Protein AF-A0A143BKQ2-F1 (afdb_monomer)

Foldseek 3Di:
DDQADEEEEFDFPDDDPPAWKTKDFADPTAYWYDDVVLQWIWGDDPQKIFIFGLADQQGGAGWDQDPSRQDIFRPPFGFGAGSLQATDDTRGPFGTWTFAWDDDPRMIMTGSVHTDTCVPCVPVSVVRMDGD

Radius of gyration: 13.47 Å; Cα contacts (8 Å, |Δi|>4): 319; chains: 1; bounding box: 31×40×35 Å

Solvent-accessible surface area (backbone atoms only — not comparable to full-atom values): 7213 Å² total; per-residue (Å²): 133,89,72,42,43,72,78,41,80,44,74,57,78,52,87,69,83,75,81,61,67,41,39,32,72,51,75,93,56,41,20,38,32,40,26,77,91,67,40,35,31,42,30,31,53,93,49,34,35,37,39,27,50,32,42,30,82,64,79,59,44,63,51,38,79,37,78,85,52,65,14,35,31,25,81,87,66,54,26,30,22,39,70,88,30,47,60,75,49,60,70,47,92,51,33,52,29,23,17,42,58,49,78,59,94,66,33,29,41,34,22,74,81,43,68,25,39,50,85,83,37,47,67,59,30,71,60,31,53,45,80,104

Organism: NCBI:txid1379270

Mean predicted aligned error: 4.07 Å

Structure (mmCIF, N/CA/C/O backbone):
data_AF-A0A143BKQ2-F1
#
_entry.id   AF-A0A143BKQ2-F1
#
loop_
_atom_site.group_PDB
_atom_site.id
_atom_site.type_symbol
_atom_site.label_atom_id
_atom_site.label_alt_id
_atom_site.label_comp_id
_atom_site.label_asym_id
_atom_site.label_entity_id
_atom_site.label_seq_id
_atom_site.pdbx_PDB_ins_code
_atom_site.Cartn_x
_atom_site.Cartn_y
_atom_site.Cartn_z
_atom_site.occupancy
_atom_site.B_iso_or_equiv
_atom_site.auth_seq_id
_atom_site.auth_comp_id
_atom_site.auth_asym_id
_atom_site.auth_atom_id
_atom_site.pdbx_PDB_model_num
ATOM 1 N N . MET A 1 1 ? -7.860 -22.192 1.690 1.00 40.44 1 MET A N 1
ATOM 2 C CA . MET A 1 1 ? -7.274 -21.235 0.725 1.00 40.44 1 MET A CA 1
ATOM 3 C C . MET A 1 1 ? -8.182 -20.015 0.727 1.00 40.44 1 MET A C 1
ATOM 5 O O . MET A 1 1 ? -9.255 -20.094 0.147 1.00 40.44 1 MET A O 1
ATOM 9 N N . SER A 1 2 ? -7.850 -18.973 1.499 1.00 39.69 2 SER A N 1
ATOM 10 C CA . SER A 1 2 ? -8.711 -17.784 1.610 1.00 39.69 2 SER A CA 1
ATOM 11 C C . SER A 1 2 ? -8.614 -16.997 0.306 1.00 39.69 2 SER A C 1
ATOM 13 O O . SER A 1 2 ? -7.530 -16.561 -0.076 1.00 39.69 2 SER A O 1
ATOM 15 N N . LEU A 1 3 ? -9.725 -16.918 -0.421 1.00 51.50 3 LEU A N 1
ATOM 16 C CA . LEU A 1 3 ? -9.854 -16.088 -1.610 1.00 51.50 3 LEU A CA 1
ATOM 17 C C . LEU A 1 3 ? -10.158 -14.675 -1.122 1.00 51.50 3 LEU A C 1
ATOM 19 O O . LEU A 1 3 ? -11.202 -14.439 -0.519 1.00 51.50 3 LEU A O 1
ATOM 23 N N . LEU A 1 4 ? -9.238 -13.752 -1.365 1.00 53.16 4 LEU A N 1
ATOM 24 C CA . LEU A 1 4 ? -9.479 -12.333 -1.140 1.00 53.16 4 LEU A CA 1
ATOM 25 C C . LEU A 1 4 ? -10.709 -11.874 -1.946 1.00 53.16 4 LEU A C 1
ATOM 27 O O . LEU A 1 4 ? -10.857 -12.249 -3.110 1.00 53.16 4 LEU A O 1
ATOM 31 N N . GLY A 1 5 ? -11.588 -11.085 -1.322 1.00 57.72 5 GLY A N 1
ATOM 32 C CA . GLY A 1 5 ? -12.836 -10.559 -1.886 1.00 57.72 5 GLY A CA 1
ATOM 33 C C . GLY A 1 5 ? -12.641 -9.522 -3.007 1.00 57.72 5 GLY A C 1
ATOM 34 O O . GLY A 1 5 ? -11.516 -9.269 -3.426 1.00 57.72 5 GLY A O 1
ATOM 35 N N . PRO A 1 6 ? -13.717 -8.914 -3.541 1.00 66.19 6 PRO A N 1
ATOM 36 C CA . PRO A 1 6 ? -13.667 -8.086 -4.752 1.00 66.19 6 PRO A CA 1
ATOM 37 C C . PRO A 1 6 ? -12.717 -6.881 -4.642 1.00 66.19 6 PRO A C 1
ATOM 39 O O . PRO A 1 6 ? -12.517 -6.329 -3.563 1.00 66.19 6 PRO A O 1
ATOM 42 N N . VAL A 1 7 ? -12.169 -6.446 -5.784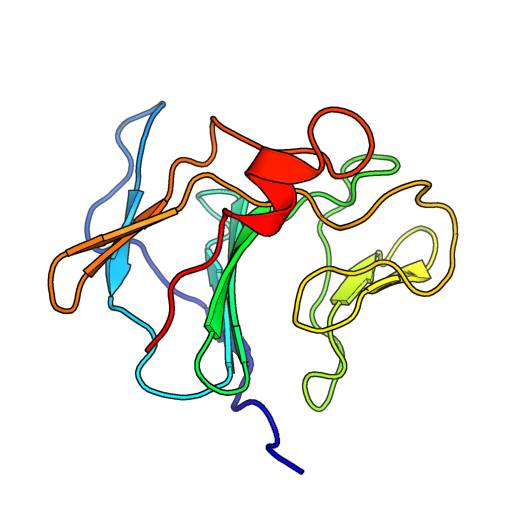 1.00 74.94 7 VAL A N 1
ATOM 43 C CA . VAL A 1 7 ? -11.460 -5.160 -5.887 1.00 74.94 7 VAL A CA 1
ATOM 44 C C . VAL A 1 7 ? -12.486 -4.038 -5.884 1.00 74.94 7 VAL A C 1
ATOM 46 O O . VAL A 1 7 ? -13.421 -4.068 -6.685 1.00 74.94 7 VAL A O 1
ATOM 49 N N . GLN A 1 8 ? -12.314 -3.051 -5.013 1.00 82.62 8 GLN A N 1
ATOM 50 C CA . GLN A 1 8 ? -13.239 -1.926 -4.892 1.00 82.62 8 GLN A CA 1
ATOM 51 C C . GLN A 1 8 ? -12.492 -0.590 -4.913 1.00 82.62 8 GLN A C 1
ATOM 53 O O . GLN A 1 8 ? -11.324 -0.495 -4.542 1.00 82.62 8 GLN A O 1
ATOM 58 N N . SER A 1 9 ? -13.160 0.469 -5.358 1.00 79.06 9 SER A N 1
ATOM 59 C CA . SER A 1 9 ? -12.718 1.825 -5.036 1.00 79.06 9 SER A CA 1
ATOM 60 C C . SER A 1 9 ? -13.032 2.107 -3.570 1.00 79.06 9 SER A C 1
ATOM 62 O O . SER A 1 9 ? -14.124 1.770 -3.111 1.00 79.06 9 SER A O 1
ATOM 64 N N . VAL A 1 10 ? -12.122 2.759 -2.853 1.00 86.38 10 VAL A N 1
ATOM 65 C CA . VAL A 1 10 ? -12.400 3.298 -1.516 1.00 86.38 10 VAL A CA 1
ATOM 66 C C . VAL A 1 10 ? -12.134 4.792 -1.516 1.00 86.38 10 VAL A C 1
ATOM 68 O O . VAL A 1 10 ? -11.210 5.263 -2.174 1.00 86.38 10 VAL A O 1
ATOM 71 N N . ALA A 1 11 ? -12.967 5.522 -0.786 1.00 80.75 11 ALA A N 1
ATOM 72 C CA . ALA A 1 11 ? -12.726 6.917 -0.473 1.00 80.75 11 ALA A CA 1
ATOM 73 C C . ALA A 1 11 ? -12.248 7.025 0.975 1.00 80.75 11 ALA A C 1
ATOM 75 O O . ALA A 1 11 ? -12.718 6.294 1.854 1.00 80.75 11 ALA A O 1
ATOM 76 N N . ALA A 1 12 ? -11.333 7.957 1.216 1.00 81.94 12 ALA A N 1
ATOM 77 C CA . ALA A 1 12 ? -11.016 8.411 2.558 1.00 81.94 12 ALA A CA 1
ATOM 78 C C . ALA A 1 12 ? -12.288 8.823 3.321 1.00 81.94 12 ALA A C 1
ATOM 80 O O . ALA A 1 12 ? -13.231 9.362 2.738 1.00 81.94 12 ALA A O 1
ATOM 81 N N . LEU A 1 13 ? -12.291 8.610 4.639 1.00 86.44 13 LEU A N 1
ATOM 82 C CA . LEU A 1 13 ? -13.384 9.050 5.514 1.00 86.44 13 LEU A CA 1
ATOM 83 C C . LEU A 1 13 ? -13.536 10.578 5.509 1.00 86.44 13 LEU A C 1
ATOM 85 O O . LEU A 1 13 ? -14.628 11.090 5.732 1.00 86.44 13 LEU A O 1
ATOM 89 N N . GLU A 1 14 ? -12.446 11.295 5.232 1.00 83.50 14 GLU A N 1
ATOM 90 C CA . GLU A 1 14 ? -12.408 12.748 5.095 1.00 83.50 14 GLU A CA 1
ATOM 91 C C . GLU A 1 14 ? -11.461 13.136 3.945 1.00 83.50 14 GLU A C 1
ATOM 93 O O . GLU A 1 14 ? -10.451 12.455 3.735 1.00 83.50 14 GLU A O 1
ATOM 98 N N . PRO A 1 15 ? -11.725 14.231 3.204 1.00 81.38 15 PRO A N 1
ATOM 99 C CA . PRO A 1 15 ? -10.811 14.705 2.170 1.00 81.38 15 PRO A CA 1
ATOM 100 C C . PRO A 1 15 ? -9.427 15.036 2.740 1.00 81.38 15 PRO A C 1
ATOM 102 O O . PRO A 1 15 ? -9.307 15.800 3.702 1.00 81.38 15 PRO A O 1
ATOM 105 N N . ARG A 1 16 ? -8.369 14.523 2.104 1.00 85.38 16 ARG A N 1
ATOM 106 C CA . ARG A 1 16 ? -6.987 14.853 2.465 1.00 85.38 16 ARG A CA 1
ATOM 107 C C . ARG A 1 16 ? -6.697 16.315 2.116 1.00 85.38 16 ARG A C 1
ATOM 109 O O . ARG A 1 16 ? -6.723 16.706 0.950 1.00 85.38 16 ARG A O 1
ATOM 116 N N . LYS A 1 17 ? -6.404 17.141 3.121 1.00 77.31 17 LYS A N 1
ATOM 117 C CA . LYS A 1 17 ? -6.035 18.554 2.931 1.00 77.31 17 LYS A CA 1
ATOM 118 C C . LYS A 1 17 ? -4.519 18.688 2.756 1.00 77.31 17 LYS A C 1
ATOM 120 O O . LYS A 1 17 ? -3.823 19.134 3.661 1.00 77.31 17 LYS A O 1
ATOM 125 N N . GLY A 1 18 ? -4.014 18.298 1.586 1.00 82.19 18 GLY A N 1
ATOM 126 C CA . GLY A 1 18 ? -2.591 18.395 1.244 1.00 82.19 18 GLY A CA 1
ATOM 127 C C . GLY A 1 18 ? -1.776 17.180 1.694 1.00 82.19 18 GLY A C 1
ATOM 128 O O . GLY A 1 18 ? -2.139 16.051 1.384 1.00 82.19 18 GLY A O 1
ATOM 129 N N . ARG A 1 19 ? -0.654 17.420 2.379 1.00 87.25 19 ARG A N 1
ATOM 130 C CA . ARG A 1 19 ? 0.252 16.377 2.890 1.00 87.25 19 ARG A CA 1
ATOM 131 C C . ARG A 1 19 ? -0.219 15.782 4.220 1.00 87.25 19 ARG A C 1
ATOM 133 O O . ARG A 1 19 ? -0.989 16.408 4.945 1.00 87.25 19 ARG A O 1
ATOM 140 N N . GLY A 1 20 ? 0.308 14.608 4.551 1.00 90.81 20 GLY A N 1
ATOM 141 C CA . GLY A 1 20 ? 0.081 13.888 5.802 1.00 90.81 20 GLY A CA 1
ATOM 142 C C . GLY A 1 20 ? -0.989 12.806 5.715 1.00 90.81 20 GLY A C 1
ATOM 143 O O . GLY A 1 20 ? -1.433 12.421 4.632 1.00 90.81 20 GLY A O 1
ATOM 144 N N . ALA A 1 21 ? -1.399 12.310 6.877 1.00 95.81 21 ALA A N 1
ATOM 145 C CA . ALA A 1 21 ? -2.189 11.097 6.975 1.00 95.81 21 ALA A CA 1
ATOM 146 C C . ALA A 1 21 ? -3.650 11.212 6.499 1.00 95.81 21 ALA A C 1
ATOM 148 O O . ALA A 1 21 ? -4.290 12.262 6.563 1.00 95.81 21 ALA A O 1
ATOM 149 N N . VAL A 1 22 ? -4.187 10.073 6.068 1.00 97.12 22 VAL A N 1
ATOM 150 C CA . VAL A 1 22 ? -5.544 9.855 5.566 1.00 97.12 22 VAL A CA 1
ATOM 151 C C . VAL A 1 22 ? -6.195 8.737 6.370 1.00 97.12 22 VAL A C 1
ATOM 153 O O . VAL A 1 22 ? -5.547 7.743 6.703 1.00 97.12 22 VAL A O 1
ATOM 156 N N . LYS A 1 23 ? -7.483 8.882 6.680 1.00 97.31 23 LYS A N 1
ATOM 157 C CA . LYS A 1 23 ? -8.241 7.887 7.443 1.00 97.31 23 LYS A CA 1
ATOM 158 C C . LYS A 1 23 ? -9.146 7.067 6.536 1.00 97.31 23 LYS A C 1
ATOM 160 O O . LYS A 1 23 ? -9.846 7.621 5.692 1.00 97.31 23 LYS A O 1
ATOM 165 N N . TYR A 1 24 ? -9.192 5.764 6.780 1.00 97.12 24 TYR A N 1
ATOM 166 C CA . TYR A 1 24 ? -10.083 4.821 6.109 1.00 97.12 24 TYR A CA 1
ATOM 167 C C . TYR A 1 24 ? -10.797 3.951 7.140 1.00 97.12 24 TYR A C 1
ATOM 169 O O . TYR A 1 24 ? -10.279 3.714 8.234 1.00 97.12 24 TYR A O 1
ATOM 177 N N . ALA A 1 25 ? -11.966 3.425 6.782 1.00 96.75 25 ALA A N 1
ATOM 178 C CA . ALA A 1 25 ? -12.554 2.330 7.540 1.00 96.75 25 ALA A CA 1
ATOM 179 C C . ALA A 1 25 ? -11.646 1.093 7.451 1.00 96.75 25 ALA A C 1
ATOM 181 O O . ALA A 1 25 ? -11.093 0.789 6.390 1.00 96.75 25 ALA A O 1
ATOM 182 N N . LEU A 1 26 ? -11.508 0.362 8.556 1.00 96.06 26 LEU A N 1
ATOM 183 C CA . LEU A 1 26 ? -10.835 -0.929 8.562 1.00 96.06 26 LEU A CA 1
ATOM 184 C C . LEU A 1 26 ? -11.581 -1.885 7.612 1.00 96.06 26 LEU A C 1
ATOM 186 O O . LEU A 1 26 ? -12.779 -2.103 7.815 1.00 96.06 26 LEU A O 1
ATOM 190 N N . PRO A 1 27 ? -10.918 -2.486 6.605 1.00 93.56 27 PRO A N 1
ATOM 191 C CA . PRO A 1 27 ? -11.590 -3.409 5.697 1.00 93.56 27 PRO A CA 1
ATOM 192 C C . PRO A 1 27 ? -12.200 -4.574 6.477 1.00 93.56 27 PRO A C 1
ATOM 194 O O . PRO A 1 27 ? -11.483 -5.247 7.213 1.00 93.56 27 PRO A O 1
ATOM 197 N N . ALA A 1 28 ? -13.506 -4.819 6.340 1.00 91.75 28 ALA A N 1
ATOM 198 C CA . ALA A 1 28 ? -14.216 -5.844 7.116 1.00 91.75 28 ALA A CA 1
ATOM 199 C C . ALA A 1 28 ? -13.910 -7.278 6.649 1.00 91.75 28 ALA A C 1
ATOM 201 O O . ALA A 1 28 ? -13.931 -8.212 7.449 1.00 91.75 28 ALA A O 1
ATOM 202 N N . THR A 1 29 ? -13.587 -7.444 5.369 1.00 91.25 29 THR A N 1
ATOM 203 C CA . THR A 1 29 ? -13.249 -8.725 4.748 1.00 91.25 29 THR A CA 1
ATOM 204 C C . THR A 1 29 ? -11.941 -8.619 3.987 1.00 91.25 29 THR A C 1
ATOM 206 O O . THR A 1 29 ? -11.525 -7.534 3.580 1.00 91.25 29 THR A O 1
ATOM 209 N N . ASP A 1 30 ? -11.316 -9.768 3.768 1.00 92.19 30 ASP A N 1
ATOM 210 C CA . ASP A 1 30 ? -10.213 -9.921 2.831 1.00 92.19 30 ASP A CA 1
ATOM 211 C C . ASP A 1 30 ? -10.585 -9.316 1.463 1.00 92.19 30 ASP A C 1
ATOM 213 O O . ASP A 1 30 ? -11.701 -9.508 0.977 1.00 92.19 30 ASP A O 1
ATOM 217 N N . GLY A 1 31 ? -9.671 -8.568 0.846 1.00 92.12 31 GLY A N 1
ATOM 218 C CA . GLY A 1 31 ? -9.932 -7.817 -0.381 1.00 92.12 31 GLY A CA 1
ATOM 219 C C . GLY A 1 31 ? -8.912 -6.708 -0.627 1.00 92.12 31 GLY A C 1
ATOM 220 O O . GLY A 1 31 ? -8.009 -6.476 0.180 1.00 92.12 31 GLY A O 1
ATOM 221 N N . VAL A 1 32 ? -9.062 -6.024 -1.762 1.00 94.50 32 VAL A N 1
ATOM 222 C CA . VAL A 1 32 ? -8.213 -4.889 -2.139 1.00 94.50 32 VAL A CA 1
ATOM 223 C C . VAL A 1 32 ? -9.079 -3.680 -2.445 1.00 94.50 32 VAL A C 1
ATOM 225 O O . VAL A 1 32 ? -9.992 -3.761 -3.266 1.00 94.50 32 VAL A O 1
ATOM 228 N N . SER A 1 33 ? -8.727 -2.549 -1.852 1.00 94.00 33 SER A N 1
ATOM 229 C CA . SER A 1 33 ? -9.333 -1.262 -2.143 1.00 94.00 33 SER A CA 1
ATOM 230 C C . SER A 1 33 ? -8.300 -0.274 -2.669 1.00 94.00 33 SER A C 1
ATOM 232 O O . SER A 1 33 ? -7.179 -0.227 -2.167 1.00 94.00 33 SER A O 1
ATOM 234 N N . ILE A 1 34 ? -8.666 0.521 -3.674 1.00 95.31 34 ILE A N 1
ATOM 235 C CA . ILE A 1 34 ? -7.785 1.548 -4.248 1.00 95.31 34 ILE A CA 1
ATOM 236 C C . ILE A 1 34 ? -8.391 2.927 -4.016 1.00 95.31 34 ILE A C 1
ATOM 238 O O . ILE A 1 34 ? -9.530 3.177 -4.416 1.00 95.31 34 ILE A O 1
ATOM 242 N N . ASP A 1 35 ? -7.596 3.815 -3.425 1.00 96.06 35 ASP A N 1
ATOM 243 C CA . ASP A 1 35 ? -7.831 5.254 -3.414 1.00 96.06 35 ASP A CA 1
ATOM 244 C C . ASP A 1 35 ? -6.835 5.911 -4.378 1.00 96.06 35 ASP A C 1
ATOM 246 O O . ASP A 1 35 ? -5.670 6.146 -4.055 1.00 96.06 35 ASP A O 1
ATOM 250 N N . ALA A 1 36 ? -7.293 6.177 -5.601 1.00 93.75 36 ALA A N 1
ATOM 251 C CA . ALA A 1 36 ? -6.463 6.791 -6.632 1.00 93.75 36 ALA A CA 1
ATOM 252 C C . ALA A 1 36 ? -6.178 8.276 -6.361 1.00 93.75 36 ALA A C 1
ATOM 254 O O . ALA A 1 36 ? -5.187 8.791 -6.869 1.00 93.75 36 ALA A O 1
ATOM 255 N N . ALA A 1 37 ? -7.016 8.961 -5.573 1.00 93.62 37 ALA A N 1
ATOM 256 C CA . ALA A 1 37 ? -6.812 10.370 -5.248 1.00 93.62 37 ALA A CA 1
ATOM 257 C C . ALA A 1 37 ? -5.659 10.554 -4.254 1.00 93.62 37 ALA A C 1
ATOM 259 O O . ALA A 1 37 ? -4.942 11.548 -4.321 1.00 93.62 37 ALA A O 1
ATOM 260 N N . ASN A 1 38 ? -5.470 9.578 -3.362 1.00 96.56 38 ASN A N 1
ATOM 261 C CA . ASN A 1 38 ? -4.385 9.566 -2.383 1.00 96.56 38 ASN A CA 1
ATOM 262 C C . ASN A 1 38 ? -3.218 8.639 -2.766 1.00 96.56 38 ASN A C 1
ATOM 264 O O . ASN A 1 38 ? -2.280 8.513 -1.986 1.00 96.56 38 ASN A O 1
ATOM 268 N N . GLU A 1 39 ? -3.278 7.996 -3.938 1.00 96.62 39 GLU A N 1
ATOM 269 C CA . GLU A 1 39 ? -2.290 7.022 -4.432 1.00 96.62 39 GLU A CA 1
ATOM 270 C C . GLU A 1 39 ? -2.033 5.853 -3.460 1.00 96.62 39 GLU A C 1
ATOM 272 O O . GLU A 1 39 ? -0.914 5.352 -3.331 1.00 96.62 39 GLU A O 1
ATOM 277 N N . VAL A 1 40 ? -3.095 5.381 -2.799 1.00 98.00 40 VAL A N 1
ATOM 278 C CA . VAL A 1 40 ? -3.052 4.321 -1.782 1.00 98.00 40 VAL A CA 1
ATOM 279 C C . VAL A 1 40 ? -3.741 3.058 -2.288 1.00 98.00 40 VAL A C 1
ATOM 281 O O . VAL A 1 40 ? -4.862 3.085 -2.800 1.00 98.00 40 VAL A O 1
ATOM 284 N N . ILE A 1 41 ? -3.097 1.917 -2.059 1.00 98.00 41 ILE A N 1
ATOM 285 C CA . ILE A 1 41 ? -3.721 0.596 -2.128 1.00 98.00 41 ILE A CA 1
ATOM 286 C C . ILE A 1 41 ? -3.866 0.066 -0.702 1.00 98.00 41 ILE A C 1
ATOM 288 O O . ILE A 1 41 ? -2.870 -0.107 -0.005 1.00 98.00 41 ILE A O 1
ATOM 292 N N . LEU A 1 42 ? -5.088 -0.258 -0.287 1.00 97.50 42 LEU A N 1
ATOM 293 C CA . LEU A 1 42 ? -5.366 -1.007 0.935 1.00 97.50 42 LEU A CA 1
ATOM 294 C C . LEU A 1 42 ? -5.613 -2.471 0.593 1.00 97.50 42 LEU A C 1
ATOM 296 O O . LEU A 1 42 ? -6.497 -2.783 -0.198 1.00 97.50 42 LEU A O 1
ATOM 300 N N . CYS A 1 43 ? -4.867 -3.382 1.204 1.00 96.81 43 CYS A N 1
ATOM 301 C CA . CYS A 1 43 ? -5.048 -4.815 1.008 1.00 96.81 43 CYS A CA 1
ATOM 302 C C . CYS A 1 43 ? -5.236 -5.498 2.356 1.00 96.81 43 CYS A C 1
ATOM 304 O O . CYS A 1 43 ? -4.318 -5.490 3.173 1.00 96.81 43 CYS A O 1
ATOM 306 N N . ARG A 1 44 ? -6.396 -6.123 2.573 1.00 95.94 44 ARG A N 1
ATOM 307 C CA . ARG A 1 44 ? -6.606 -7.054 3.686 1.00 95.94 44 ARG A CA 1
ATOM 308 C C . ARG A 1 44 ? -6.451 -8.473 3.166 1.00 95.94 44 ARG A C 1
ATOM 310 O O . ARG A 1 44 ? -7.155 -8.830 2.231 1.00 95.94 44 ARG A O 1
ATOM 317 N N . ASN A 1 45 ? -5.563 -9.262 3.758 1.00 94.12 45 ASN A N 1
ATOM 318 C CA . ASN A 1 45 ? -5.320 -10.655 3.408 1.00 94.12 45 ASN A CA 1
ATOM 319 C C . ASN A 1 45 ? -5.045 -11.494 4.651 1.00 94.12 45 ASN A C 1
ATOM 321 O O . ASN A 1 45 ? -4.081 -11.216 5.356 1.00 94.12 45 ASN A O 1
ATOM 325 N N . ALA A 1 46 ? -5.838 -12.544 4.877 1.00 92.50 46 ALA A N 1
ATOM 326 C CA . ALA A 1 46 ? -5.591 -13.542 5.916 1.00 92.50 46 ALA A CA 1
ATOM 327 C C . ALA A 1 46 ? -5.369 -12.946 7.324 1.00 92.50 46 ALA A C 1
ATOM 329 O O . ALA A 1 46 ? -4.490 -13.387 8.060 1.00 92.50 46 ALA A O 1
ATOM 330 N N . GLY A 1 47 ? -6.169 -11.944 7.701 1.00 93.19 47 GLY A N 1
ATOM 331 C CA . GLY A 1 47 ? -6.067 -11.308 9.023 1.00 93.19 47 GLY A CA 1
ATOM 332 C C . GLY A 1 47 ? -5.010 -10.201 9.124 1.00 93.19 47 GLY A C 1
ATOM 333 O O . GLY A 1 47 ? -4.721 -9.718 10.216 1.00 93.19 47 GLY A O 1
ATOM 334 N N . GLU A 1 48 ? -4.445 -9.766 7.999 1.00 97.31 48 GLU A N 1
ATOM 335 C CA . GLU A 1 48 ? -3.456 -8.690 7.949 1.00 97.31 48 GLU A CA 1
ATOM 336 C C . GLU A 1 48 ? -3.881 -7.609 6.960 1.00 97.31 48 GLU A C 1
ATOM 338 O O . GLU A 1 48 ? -4.357 -7.908 5.868 1.00 97.31 48 GLU A O 1
ATOM 343 N N . VAL A 1 49 ? -3.707 -6.346 7.337 1.00 98.19 49 VAL A N 1
ATOM 344 C CA . VAL A 1 49 ? -4.008 -5.176 6.514 1.00 98.19 49 VAL A CA 1
ATOM 345 C C . VAL A 1 49 ? -2.719 -4.431 6.212 1.00 98.19 49 VAL A C 1
ATOM 347 O O . VAL A 1 49 ? -1.957 -4.076 7.113 1.00 98.19 49 VAL A O 1
ATOM 350 N N . TYR A 1 50 ? -2.518 -4.166 4.931 1.00 98.56 50 TYR A N 1
ATOM 351 C CA . TYR A 1 50 ? -1.379 -3.456 4.382 1.00 98.56 50 TYR A CA 1
ATOM 352 C C . TYR A 1 50 ? -1.853 -2.202 3.655 1.00 98.56 50 TYR A C 1
ATOM 354 O O . TYR A 1 50 ? -2.882 -2.229 2.976 1.00 98.56 50 TYR A O 1
ATOM 362 N N . ALA A 1 51 ? -1.072 -1.132 3.760 1.00 98.62 51 ALA A N 1
ATOM 363 C CA . ALA A 1 51 ? -1.183 0.026 2.888 1.00 98.62 51 ALA A CA 1
ATOM 364 C C . ALA A 1 51 ? 0.053 0.078 1.990 1.00 98.62 51 ALA A C 1
ATOM 366 O O . ALA A 1 51 ? 1.175 -0.006 2.489 1.00 98.62 51 ALA A O 1
ATOM 367 N N . PHE A 1 52 ? -0.145 0.213 0.683 1.00 98.81 52 PHE A N 1
ATOM 368 C CA . PHE A 1 52 ? 0.938 0.334 -0.286 1.00 98.81 52 PHE A CA 1
ATOM 369 C C . PHE A 1 52 ? 0.817 1.617 -1.094 1.00 98.81 52 PHE A C 1
ATOM 371 O O . PHE A 1 52 ? -0.297 2.074 -1.366 1.00 98.81 52 PHE A O 1
ATOM 378 N N . ALA A 1 53 ? 1.957 2.139 -1.543 1.00 98.44 53 ALA A N 1
ATOM 379 C CA . ALA A 1 53 ? 1.960 3.127 -2.610 1.00 98.44 53 ALA A CA 1
ATOM 380 C C . ALA A 1 53 ? 1.381 2.497 -3.889 1.00 98.44 53 ALA A C 1
ATOM 382 O O . ALA A 1 53 ? 1.680 1.347 -4.230 1.00 98.44 53 ALA A O 1
ATOM 383 N N . LEU A 1 54 ? 0.554 3.247 -4.619 1.00 98.06 54 LEU A N 1
ATOM 384 C CA . LEU A 1 54 ? 0.017 2.810 -5.911 1.00 98.06 54 LEU A CA 1
ATOM 385 C C . LEU A 1 54 ? 1.123 2.674 -6.974 1.00 98.06 54 LEU A C 1
ATOM 387 O O . LEU A 1 54 ? 0.976 1.928 -7.946 1.00 98.06 54 LEU A O 1
ATOM 391 N N . SER A 1 55 ? 2.235 3.380 -6.796 1.00 98.25 55 SER A N 1
ATOM 392 C CA . SER A 1 55 ? 3.378 3.405 -7.698 1.00 98.25 55 SER A CA 1
ATOM 393 C C . SER A 1 55 ? 4.211 2.117 -7.629 1.00 98.25 55 SER A C 1
ATOM 395 O O . SER A 1 55 ? 4.590 1.610 -6.577 1.00 98.25 55 SER A O 1
ATOM 397 N N . CYS A 1 56 ? 4.544 1.562 -8.796 1.00 98.38 56 CYS A N 1
ATOM 398 C CA . CYS A 1 56 ? 5.521 0.484 -8.894 1.00 98.38 56 CYS A CA 1
ATOM 399 C C . CYS A 1 56 ? 6.929 1.018 -8.558 1.00 98.38 56 CYS A C 1
ATOM 401 O O . CYS A 1 56 ? 7.372 1.927 -9.266 1.00 98.38 56 CYS A O 1
ATOM 403 N N . PRO A 1 57 ? 7.691 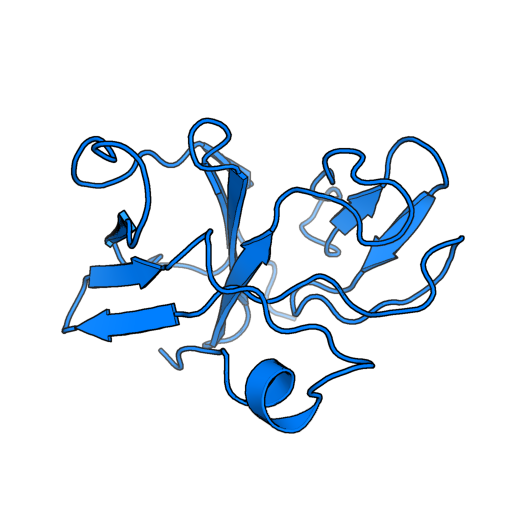0.389 -7.639 1.00 98.00 57 PRO A N 1
ATOM 404 C CA . PRO A 1 57 ? 9.015 0.862 -7.201 1.00 98.00 57 PRO A CA 1
ATOM 405 C C . PRO A 1 57 ? 10.096 0.882 -8.292 1.00 98.00 57 PRO A C 1
ATOM 407 O O . PRO A 1 57 ? 11.214 1.316 -8.057 1.00 98.00 57 PRO A O 1
ATOM 410 N N . HIS A 1 58 ? 9.802 0.380 -9.494 1.00 97.56 58 HIS A N 1
ATOM 411 C CA . HIS A 1 58 ? 10.733 0.443 -10.618 1.00 97.56 58 HIS A CA 1
ATOM 412 C C . HIS A 1 58 ? 10.748 1.828 -11.285 1.00 97.56 58 HIS A C 1
ATOM 414 O O . HIS A 1 58 ? 11.806 2.417 -11.458 1.00 97.56 58 HIS A O 1
ATOM 420 N N . GLN A 1 59 ? 9.586 2.319 -11.731 1.00 97.44 59 GLN A N 1
ATOM 421 C CA . GLN A 1 59 ? 9.460 3.556 -12.529 1.00 97.44 59 GLN A CA 1
ATOM 422 C C . GLN A 1 59 ? 8.088 4.221 -12.324 1.00 97.44 59 GLN A C 1
ATOM 424 O O . GLN A 1 59 ? 7.468 4.704 -13.273 1.00 97.44 59 GLN A O 1
ATOM 429 N N . ASN A 1 60 ? 7.561 4.140 -11.102 1.00 97.38 60 ASN A N 1
ATOM 430 C CA . ASN A 1 60 ? 6.353 4.814 -10.619 1.00 97.38 60 ASN A CA 1
ATOM 431 C C . ASN A 1 60 ? 5.070 4.599 -11.434 1.00 97.38 60 ASN A C 1
ATOM 433 O O . ASN A 1 60 ? 4.097 5.330 -11.302 1.00 97.38 60 ASN A O 1
ATOM 437 N N . THR A 1 61 ? 5.027 3.563 -12.272 1.00 98.00 61 THR A N 1
ATOM 438 C CA . THR A 1 61 ? 3.802 3.206 -12.992 1.00 98.00 61 THR A CA 1
ATOM 439 C C . THR A 1 61 ? 2.778 2.666 -12.002 1.00 98.00 61 THR A C 1
ATOM 441 O O . THR A 1 61 ? 3.106 1.738 -11.264 1.00 98.00 61 THR A O 1
ATOM 444 N N . ALA A 1 62 ? 1.548 3.180 -12.040 1.00 98.00 62 ALA A N 1
ATOM 445 C CA . ALA A 1 62 ? 0.451 2.682 -11.217 1.00 98.00 62 ALA A CA 1
ATOM 446 C C . ALA A 1 62 ? 0.261 1.161 -11.376 1.00 98.00 62 ALA A C 1
ATOM 448 O O . ALA A 1 62 ? 0.166 0.630 -12.491 1.00 98.00 62 ALA A O 1
ATOM 449 N N . LEU A 1 63 ? 0.232 0.457 -10.249 1.00 97.94 63 LEU A N 1
ATOM 450 C CA . LEU A 1 63 ? 0.019 -0.981 -10.173 1.00 97.94 63 LEU A CA 1
ATOM 451 C C . LEU A 1 63 ? -1.452 -1.328 -10.415 1.00 97.94 63 LEU A C 1
ATOM 453 O O . LEU A 1 63 ? -2.362 -0.568 -10.098 1.00 97.94 63 LEU A O 1
ATOM 457 N N . LYS A 1 64 ? -1.688 -2.515 -10.974 1.00 95.75 64 LYS A N 1
ATOM 458 C CA . LYS A 1 64 ? -3.023 -3.096 -11.133 1.00 95.75 64 LYS A CA 1
ATOM 459 C C . LYS A 1 64 ? -3.178 -4.296 -10.216 1.00 95.75 64 LYS A C 1
ATOM 461 O O . LYS A 1 64 ? -2.237 -5.072 -10.054 1.00 95.75 64 LYS A O 1
ATOM 466 N N . VAL A 1 65 ? -4.376 -4.492 -9.680 1.00 93.69 65 VAL A N 1
ATOM 467 C CA . VAL A 1 65 ? -4.722 -5.737 -8.986 1.00 93.69 65 VAL A CA 1
ATOM 468 C C . VAL A 1 65 ? -4.903 -6.842 -10.019 1.00 93.69 65 VAL A C 1
ATOM 470 O O . VAL A 1 65 ? -5.516 -6.634 -11.068 1.00 93.69 65 VAL A O 1
ATOM 473 N N . MET A 1 66 ? -4.349 -8.016 -9.740 1.00 89.94 66 MET A N 1
ATOM 474 C CA . MET A 1 66 ? -4.542 -9.187 -10.587 1.00 89.94 66 MET A CA 1
ATOM 475 C C . MET A 1 66 ? -5.883 -9.865 -10.288 1.00 89.94 66 MET A C 1
ATOM 477 O O . MET A 1 66 ? -6.389 -9.826 -9.167 1.00 89.94 66 MET A O 1
ATOM 481 N N . SER A 1 67 ? -6.455 -10.528 -11.296 1.00 80.00 67 SER A N 1
ATOM 482 C CA . SER A 1 67 ? -7.702 -11.290 -11.162 1.00 80.00 67 SER A CA 1
ATOM 483 C C . SER A 1 67 ? -7.618 -12.331 -10.049 1.00 80.00 67 SER A C 1
ATOM 485 O O . SER A 1 67 ? -6.555 -12.928 -9.852 1.00 80.00 67 SER A O 1
ATOM 487 N N . LYS A 1 68 ? -8.747 -12.598 -9.381 1.00 74.12 68 LYS A N 1
ATOM 488 C CA . LYS A 1 68 ? -8.818 -13.523 -8.233 1.00 74.12 68 LYS A CA 1
ATOM 489 C C . LYS A 1 68 ? -7.811 -13.169 -7.135 1.00 74.12 68 LYS A C 1
ATOM 491 O O . LYS A 1 68 ? -7.392 -14.037 -6.375 1.00 74.12 68 LYS A O 1
ATOM 496 N N . ASN A 1 69 ? -7.398 -11.901 -7.109 1.00 66.62 69 ASN A N 1
ATOM 497 C CA . ASN A 1 69 ? -6.578 -11.311 -6.074 1.00 66.62 69 ASN A CA 1
ATOM 498 C C . ASN A 1 69 ? -5.258 -12.055 -5.860 1.00 66.62 69 ASN A C 1
ATOM 500 O O . ASN A 1 69 ? -4.769 -12.194 -4.744 1.00 66.62 69 ASN A O 1
ATOM 504 N N . ALA A 1 70 ? -4.634 -12.481 -6.956 1.00 80.25 70 ALA A N 1
ATOM 505 C CA . ALA A 1 70 ? -3.307 -13.091 -6.941 1.00 80.25 70 ALA A CA 1
ATOM 506 C C . ALA A 1 70 ? -2.177 -12.101 -6.557 1.00 80.25 70 ALA A C 1
ATOM 508 O O . ALA A 1 70 ? -1.001 -12.414 -6.730 1.00 80.25 70 ALA A O 1
ATOM 509 N N . GLY A 1 71 ? -2.527 -10.906 -6.072 1.00 93.44 71 GLY A N 1
ATOM 510 C CA . GLY A 1 71 ? -1.633 -9.797 -5.768 1.00 93.44 71 GLY A CA 1
ATOM 511 C C . GLY A 1 71 ? -1.686 -8.712 -6.840 1.00 93.44 71 GLY A C 1
ATOM 512 O O . GLY A 1 71 ? -2.763 -8.359 -7.329 1.00 93.44 71 GLY A O 1
ATOM 513 N N . PHE A 1 72 ? -0.527 -8.178 -7.211 1.00 97.75 72 PHE A N 1
ATOM 514 C CA . PHE A 1 72 ? -0.423 -6.959 -8.013 1.00 97.75 72 PHE A CA 1
ATOM 515 C C . PHE A 1 72 ? 0.491 -7.140 -9.216 1.00 97.75 72 PHE A C 1
ATOM 517 O O . PHE A 1 72 ? 1.420 -7.949 -9.198 1.00 97.75 72 PHE A O 1
ATOM 524 N N . GLN A 1 73 ? 0.251 -6.353 -10.264 1.00 97.69 73 GLN A N 1
ATOM 525 C CA . GLN A 1 73 ? 1.102 -6.310 -11.442 1.00 97.69 73 GLN A CA 1
ATOM 526 C C . GLN A 1 73 ? 1.300 -4.886 -11.969 1.00 97.69 73 GLN A C 1
ATOM 528 O O . GLN A 1 73 ? 0.348 -4.137 -12.182 1.00 97.69 73 GLN A O 1
ATOM 533 N N . CYS A 1 74 ? 2.548 -4.545 -12.286 1.00 98.12 74 CYS A N 1
ATOM 534 C CA . CYS A 1 74 ? 2.885 -3.359 -13.063 1.00 98.12 74 CYS A CA 1
ATOM 535 C C . CYS A 1 74 ? 2.518 -3.573 -14.542 1.00 98.12 74 CYS A C 1
ATOM 537 O O . CYS A 1 74 ? 3.071 -4.472 -15.186 1.00 98.12 74 CYS A O 1
ATOM 539 N N . PRO A 1 75 ? 1.644 -2.746 -15.141 1.00 97.38 75 PRO A N 1
ATOM 540 C CA . PRO A 1 75 ? 1.217 -2.943 -16.522 1.00 97.38 75 PRO A CA 1
ATOM 541 C C . PRO A 1 75 ? 2.339 -2.690 -17.538 1.00 97.38 75 PRO A C 1
ATOM 543 O O . PRO A 1 75 ? 2.293 -3.272 -18.623 1.00 97.38 75 PRO A O 1
ATOM 546 N N . ARG A 1 76 ? 3.350 -1.880 -17.188 1.00 97.56 76 ARG A N 1
ATOM 547 C CA . ARG A 1 76 ? 4.438 -1.480 -18.093 1.00 97.56 76 ARG A CA 1
ATOM 548 C C . ARG A 1 76 ? 5.480 -2.581 -18.279 1.00 97.56 76 ARG A C 1
ATOM 550 O O . ARG A 1 76 ? 5.677 -3.053 -19.389 1.00 97.56 76 ARG A O 1
ATOM 557 N N . HIS A 1 77 ? 6.094 -3.040 -17.188 1.00 96.94 77 HIS A N 1
ATOM 558 C CA . HIS A 1 77 ? 7.200 -4.012 -17.235 1.00 96.94 77 HIS A CA 1
ATOM 559 C C . HIS A 1 77 ? 6.877 -5.355 -16.570 1.00 96.94 77 HIS A C 1
ATOM 561 O O . HIS A 1 77 ? 7.768 -6.169 -16.346 1.00 96.94 77 HIS A O 1
ATOM 567 N N . LYS A 1 78 ? 5.599 -5.588 -16.249 1.00 96.94 78 LYS A N 1
ATOM 568 C CA . LYS A 1 78 ? 5.065 -6.865 -15.753 1.00 96.94 78 LYS A CA 1
ATOM 569 C C . LYS A 1 78 ? 5.653 -7.343 -14.423 1.00 96.94 78 LYS A C 1
ATOM 571 O O . LYS A 1 78 ? 5.514 -8.523 -14.115 1.00 96.94 78 LYS A O 1
ATOM 576 N N . SER A 1 79 ? 6.235 -6.444 -13.620 1.00 98.44 79 SER A N 1
ATOM 577 C CA . SER A 1 79 ? 6.583 -6.734 -12.223 1.00 98.44 79 SER A CA 1
ATOM 578 C C . SER A 1 79 ? 5.363 -7.258 -11.476 1.00 98.44 79 SER A C 1
ATOM 580 O O . SER A 1 79 ? 4.315 -6.620 -11.547 1.00 98.44 79 SER A O 1
ATOM 582 N N . LYS A 1 80 ? 5.487 -8.412 -10.819 1.00 98.12 80 LYS A N 1
ATOM 583 C CA . LYS A 1 80 ? 4.422 -9.090 -10.072 1.00 98.12 80 LYS A CA 1
ATOM 584 C C . LYS A 1 80 ? 4.747 -9.110 -8.589 1.00 98.12 80 LYS A C 1
ATOM 586 O O . LYS A 1 80 ? 5.908 -9.293 -8.221 1.00 98.12 80 LYS A O 1
ATOM 591 N N . TYR A 1 81 ? 3.707 -8.995 -7.779 1.00 98.50 81 TYR A N 1
ATOM 592 C CA . TYR A 1 81 ? 3.793 -8.977 -6.328 1.00 98.50 81 TYR A CA 1
ATOM 593 C C . TYR A 1 81 ? 2.692 -9.848 -5.731 1.00 98.50 81 TYR A C 1
ATOM 595 O O . TYR A 1 81 ? 1.606 -9.936 -6.304 1.00 98.50 81 TYR A O 1
ATOM 603 N N . LEU A 1 82 ? 2.968 -10.468 -4.588 1.00 97.00 82 LEU A N 1
ATOM 604 C CA . LEU A 1 82 ? 1.984 -11.168 -3.764 1.00 97.00 82 LEU A CA 1
ATOM 605 C C . LEU A 1 82 ? 1.034 -10.169 -3.068 1.00 97.00 82 LEU A C 1
ATOM 607 O O . LEU A 1 82 ? 1.338 -8.975 -3.021 1.00 97.00 82 LEU A O 1
ATOM 611 N N . PRO A 1 83 ? -0.093 -10.622 -2.479 1.00 96.44 83 PRO A N 1
ATOM 612 C CA . PRO A 1 83 ? -1.013 -9.740 -1.751 1.00 96.44 83 PRO A CA 1
ATOM 613 C C . PRO A 1 83 ? -0.388 -8.949 -0.591 1.00 96.44 83 PRO A C 1
ATOM 615 O O . PRO A 1 83 ? -0.834 -7.851 -0.283 1.00 96.44 83 PRO A O 1
ATOM 618 N N . ASN A 1 84 ? 0.670 -9.470 0.031 1.00 96.62 84 ASN A N 1
ATOM 619 C CA . ASN A 1 84 ? 1.421 -8.780 1.087 1.00 96.62 84 ASN A CA 1
ATOM 620 C C . ASN A 1 84 ? 2.500 -7.811 0.543 1.00 96.62 84 ASN A C 1
ATOM 622 O O . ASN A 1 84 ? 3.301 -7.282 1.321 1.00 96.62 84 ASN A O 1
ATOM 626 N N . GLY A 1 85 ? 2.550 -7.601 -0.778 1.00 98.06 85 GLY A N 1
ATOM 627 C CA . GLY A 1 85 ? 3.479 -6.698 -1.458 1.00 98.06 85 GLY A CA 1
ATOM 628 C C . GLY A 1 85 ? 4.846 -7.301 -1.788 1.00 98.06 85 GLY A C 1
ATOM 629 O O . GLY A 1 85 ? 5.670 -6.619 -2.399 1.00 98.06 85 GLY A O 1
ATOM 630 N N . THR A 1 86 ? 5.111 -8.562 -1.426 1.00 98.44 86 THR A N 1
ATOM 631 C CA . THR A 1 86 ? 6.382 -9.232 -1.742 1.00 98.44 86 THR A CA 1
ATOM 632 C C . THR A 1 86 ? 6.557 -9.385 -3.251 1.00 98.44 86 THR A C 1
ATOM 634 O O . THR A 1 86 ? 5.663 -9.882 -3.937 1.00 98.44 86 THR A O 1
ATOM 637 N N . PHE A 1 87 ? 7.711 -8.976 -3.775 1.00 98.50 87 PHE A N 1
ATOM 638 C CA . PHE A 1 87 ? 8.060 -9.120 -5.185 1.00 98.50 87 PHE A CA 1
ATOM 639 C C . PHE A 1 87 ? 8.222 -10.592 -5.588 1.00 98.50 87 PHE A C 1
ATOM 641 O O . PHE A 1 87 ? 8.755 -11.402 -4.837 1.00 98.50 87 PHE A O 1
ATOM 648 N N . VAL A 1 88 ? 7.773 -10.926 -6.800 1.00 97.69 88 VAL A N 1
ATOM 649 C CA . VAL A 1 88 ? 7.839 -12.286 -7.359 1.00 97.69 88 VAL A CA 1
ATOM 650 C C . VAL A 1 88 ? 8.722 -12.343 -8.604 1.00 97.69 88 VAL A C 1
ATOM 652 O O . VAL A 1 88 ? 9.571 -13.217 -8.730 1.00 97.69 88 VAL A O 1
ATOM 655 N N . SER A 1 89 ? 8.492 -11.452 -9.570 1.00 97.75 89 SER A N 1
ATOM 656 C CA . SER A 1 89 ? 9.166 -11.495 -10.878 1.00 97.75 89 SER A CA 1
ATOM 657 C C . SER A 1 89 ? 9.003 -10.177 -11.626 1.00 97.75 89 SER A C 1
ATOM 659 O O . SER A 1 89 ? 7.990 -9.512 -11.425 1.00 97.75 89 SER A O 1
ATOM 661 N N . GLY A 1 90 ? 9.908 -9.847 -12.551 1.00 96.75 90 GLY A N 1
ATOM 662 C CA . GLY A 1 90 ? 9.824 -8.680 -13.442 1.00 96.75 90 GLY A CA 1
ATOM 663 C C . GLY A 1 90 ? 11.036 -7.758 -13.324 1.00 96.75 90 GLY A C 1
ATOM 664 O O . GLY A 1 90 ? 12.139 -8.236 -13.089 1.00 96.75 90 GLY A O 1
ATOM 665 N N . ARG A 1 91 ? 10.846 -6.447 -13.535 1.00 97.88 91 ARG A N 1
ATOM 666 C CA . ARG A 1 91 ? 11.941 -5.450 -13.559 1.00 97.88 91 ARG A CA 1
ATOM 667 C C . ARG A 1 91 ? 12.143 -4.690 -12.248 1.00 97.88 91 ARG A C 1
ATOM 669 O O . ARG A 1 91 ? 13.140 -3.995 -12.115 1.00 97.88 91 ARG A O 1
ATOM 676 N N . ALA A 1 92 ? 11.196 -4.771 -11.317 1.00 97.75 92 ALA A N 1
ATOM 677 C CA . ALA A 1 92 ? 11.397 -4.180 -10.000 1.00 97.75 92 ALA A CA 1
ATOM 678 C C . ALA A 1 92 ? 12.494 -4.936 -9.246 1.00 97.75 92 ALA A C 1
ATOM 680 O O . ALA A 1 92 ? 12.636 -6.144 -9.408 1.00 97.75 92 ALA A O 1
ATOM 681 N N . THR A 1 93 ? 13.250 -4.209 -8.433 1.00 97.00 93 THR A N 1
ATOM 682 C CA . THR A 1 93 ? 14.367 -4.736 -7.637 1.00 97.00 93 THR A CA 1
ATOM 683 C C . THR A 1 93 ? 13.999 -4.938 -6.167 1.00 97.00 93 THR A C 1
ATOM 685 O O . THR A 1 93 ? 14.798 -5.477 -5.410 1.00 97.00 93 THR A O 1
ATOM 688 N N . ARG A 1 94 ? 12.791 -4.521 -5.765 1.00 98.50 94 ARG A N 1
ATOM 689 C CA . ARG A 1 94 ? 12.307 -4.519 -4.380 1.00 98.50 94 ARG A CA 1
ATOM 690 C C . ARG A 1 94 ? 10.802 -4.787 -4.289 1.00 98.50 94 ARG A C 1
ATOM 692 O O . ARG A 1 94 ? 10.098 -4.783 -5.307 1.00 98.50 94 ARG A O 1
ATOM 699 N N . ASN A 1 95 ? 10.320 -5.035 -3.070 1.00 98.81 95 ASN A N 1
ATOM 700 C CA . ASN A 1 95 ? 8.896 -5.210 -2.765 1.00 98.81 95 ASN A CA 1
ATOM 701 C C . ASN A 1 95 ? 8.114 -3.913 -3.013 1.00 98.81 95 ASN A C 1
ATOM 703 O O . ASN A 1 95 ? 8.708 -2.845 -3.141 1.00 98.81 95 ASN A O 1
ATOM 707 N N . MET A 1 96 ? 6.782 -4.000 -3.049 1.00 98.75 96 MET A N 1
ATOM 708 C CA . MET A 1 96 ? 5.937 -2.803 -3.015 1.00 98.75 96 MET A CA 1
ATOM 709 C C . MET A 1 96 ? 6.216 -1.983 -1.755 1.00 98.75 96 MET A C 1
ATOM 711 O O . MET A 1 96 ? 6.383 -2.543 -0.666 1.00 98.75 96 MET A O 1
ATOM 715 N N . ASP A 1 97 ? 6.223 -0.667 -1.916 1.00 98.81 97 ASP A N 1
ATOM 716 C CA . ASP A 1 97 ? 6.444 0.299 -0.845 1.00 98.81 97 ASP A CA 1
ATOM 717 C C . ASP A 1 97 ? 5.270 0.223 0.110 1.00 98.81 97 ASP A C 1
ATOM 719 O O . ASP A 1 97 ? 4.120 0.399 -0.301 1.00 98.81 97 ASP A O 1
ATOM 723 N N . ARG A 1 98 ? 5.554 -0.063 1.379 1.00 98.75 98 ARG A N 1
ATOM 724 C CA . ARG A 1 98 ? 4.528 -0.045 2.418 1.00 98.75 98 ARG A CA 1
ATOM 725 C C . AR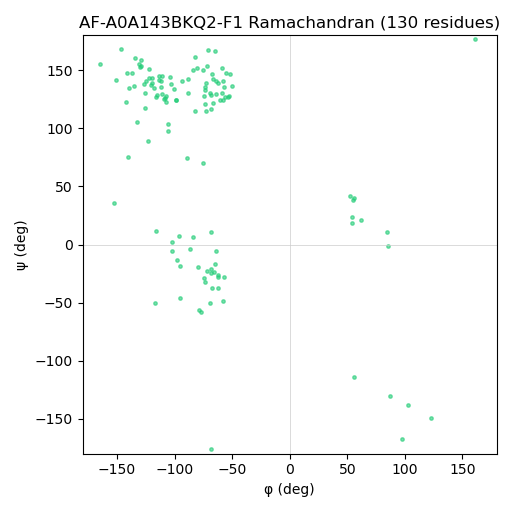G A 1 98 ? 4.441 1.353 2.986 1.00 98.75 98 ARG A C 1
ATOM 727 O O . ARG A 1 98 ? 5.457 1.932 3.346 1.00 98.75 98 ARG A O 1
ATOM 734 N N . LEU A 1 99 ? 3.233 1.879 3.071 1.00 98.81 99 LEU A N 1
ATOM 735 C CA . LEU A 1 99 ? 2.977 3.175 3.678 1.00 98.81 99 LEU A CA 1
ATOM 736 C C . LEU A 1 99 ? 2.844 3.008 5.188 1.00 98.81 99 LEU A C 1
ATOM 738 O O . LEU A 1 99 ? 2.396 1.959 5.668 1.00 98.81 99 LEU A O 1
ATOM 742 N N . GLN A 1 100 ? 3.205 4.043 5.942 1.00 98.62 100 GLN A N 1
ATOM 743 C CA . GLN A 1 100 ? 2.948 4.061 7.374 1.00 98.62 100 GLN A CA 1
ATOM 744 C C . GLN A 1 100 ? 1.457 3.854 7.625 1.00 98.62 100 GLN A C 1
ATOM 746 O O . GLN A 1 100 ? 0.625 4.567 7.073 1.00 98.62 100 GLN A O 1
ATOM 751 N N . ILE A 1 101 ? 1.131 2.876 8.469 1.00 98.62 101 ILE A N 1
ATOM 752 C CA . ILE A 1 101 ? -0.238 2.509 8.811 1.00 98.62 101 ILE A CA 1
ATOM 753 C C . ILE A 1 101 ? -0.360 2.306 10.320 1.00 98.62 101 ILE A C 1
ATOM 755 O O . ILE A 1 101 ? 0.486 1.671 10.948 1.00 98.62 101 ILE A O 1
ATOM 759 N N . THR A 1 102 ? -1.431 2.830 10.903 1.00 98.19 102 THR A N 1
ATOM 760 C CA . THR A 1 102 ? -1.833 2.577 12.289 1.00 98.19 102 THR A CA 1
ATOM 761 C C . THR A 1 102 ? -3.327 2.280 12.356 1.00 98.19 102 THR A C 1
ATOM 763 O O . THR A 1 102 ? -4.083 2.600 11.436 1.00 98.19 102 THR A O 1
ATOM 766 N N . ARG A 1 103 ? -3.767 1.643 13.443 1.00 97.56 103 ARG A N 1
ATOM 767 C CA . ARG A 1 103 ? -5.173 1.315 13.693 1.00 97.56 103 ARG A CA 1
ATOM 768 C C . ARG A 1 103 ? -5.644 1.975 14.979 1.00 97.56 103 ARG A C 1
ATOM 770 O O . ARG A 1 103 ? -4.960 1.890 15.992 1.00 97.56 103 ARG A O 1
ATOM 777 N N . ASP A 1 104 ? -6.844 2.537 14.926 1.00 96.75 104 ASP A N 1
ATOM 778 C CA . ASP A 1 104 ? -7.605 3.006 16.078 1.00 96.75 104 ASP A CA 1
ATOM 779 C C . ASP A 1 104 ? -9.048 2.492 15.962 1.00 96.75 104 ASP A C 1
ATOM 781 O O . ASP A 1 104 ? -9.819 2.916 15.097 1.00 96.75 104 ASP A O 1
ATOM 785 N N . GLY A 1 105 ? -9.393 1.489 16.772 1.00 95.75 105 GLY A N 1
ATOM 786 C CA . GLY A 1 105 ? -10.696 0.824 16.722 1.00 95.75 105 GLY A CA 1
ATOM 787 C C . GLY A 1 105 ? -11.032 0.249 15.338 1.00 95.75 105 GLY A C 1
ATOM 788 O O . GLY A 1 105 ? -10.405 -0.712 14.874 1.00 95.75 105 GLY A O 1
ATOM 789 N N . ALA A 1 106 ? -12.056 0.821 14.701 1.00 96.19 106 ALA A N 1
ATOM 790 C CA . ALA A 1 106 ? -12.533 0.460 13.363 1.00 96.19 106 ALA A CA 1
ATOM 791 C C . ALA A 1 106 ? -11.962 1.354 12.244 1.00 96.19 106 ALA A C 1
ATOM 793 O O . ALA A 1 106 ? -12.382 1.240 11.093 1.00 96.19 106 ALA A O 1
ATOM 794 N N . THR A 1 107 ? -11.007 2.224 12.566 1.00 97.38 107 THR A N 1
ATOM 795 C CA . THR A 1 107 ? -10.369 3.152 11.630 1.00 97.38 107 THR A CA 1
ATOM 796 C C . THR A 1 107 ? -8.902 2.780 11.457 1.00 97.38 107 THR A C 1
ATOM 798 O O . THR A 1 107 ? -8.220 2.412 12.415 1.00 97.38 107 THR A O 1
ATOM 801 N N . ILE A 1 108 ? -8.396 2.904 10.235 1.00 97.81 108 ILE A N 1
ATOM 802 C CA . ILE A 1 108 ? -6.961 2.891 9.952 1.00 97.81 108 ILE A CA 1
ATOM 803 C C . ILE A 1 108 ? -6.525 4.268 9.479 1.00 97.81 108 ILE A C 1
ATOM 805 O O . ILE A 1 108 ? -7.234 4.937 8.729 1.00 97.81 108 ILE A O 1
ATOM 809 N N . THR A 1 109 ? -5.352 4.685 9.932 1.00 98.12 109 THR A N 1
ATOM 810 C CA . THR A 1 109 ? -4.696 5.911 9.486 1.00 98.12 109 THR A CA 1
ATOM 811 C C . THR A 1 109 ? -3.491 5.507 8.657 1.00 98.12 109 THR A C 1
ATOM 813 O O . THR A 1 109 ? -2.663 4.732 9.127 1.00 98.12 109 THR A O 1
ATOM 816 N N . VAL A 1 110 ? -3.410 6.002 7.427 1.00 98.50 110 VAL A N 1
ATOM 817 C CA . VAL A 1 110 ? -2.300 5.757 6.502 1.00 98.50 110 VAL A CA 1
ATOM 818 C C . VAL A 1 110 ? -1.636 7.083 6.185 1.00 98.50 110 VAL A C 1
ATOM 820 O O . VAL A 1 110 ? -2.351 8.031 5.884 1.00 98.50 110 VAL A O 1
ATOM 823 N N . ASP A 1 111 ? -0.308 7.160 6.203 1.00 98.00 111 ASP A N 1
ATOM 824 C CA . ASP A 1 111 ? 0.419 8.333 5.709 1.00 98.00 111 ASP A CA 1
ATOM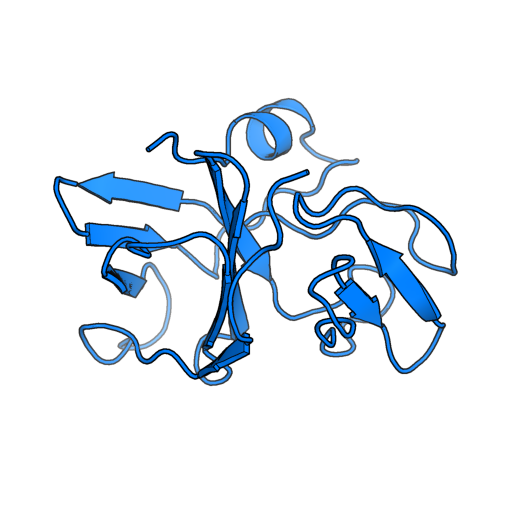 825 C C . ASP A 1 111 ? 1.075 8.043 4.350 1.00 98.00 111 ASP A C 1
ATOM 827 O O . ASP A 1 111 ? 2.096 7.350 4.302 1.00 98.00 111 ASP A O 1
ATOM 831 N N . PRO A 1 112 ? 0.507 8.547 3.235 1.00 96.88 112 PRO A N 1
ATOM 832 C CA . PRO A 1 112 ? 1.091 8.373 1.907 1.00 96.88 112 PRO A CA 1
ATOM 833 C C . PRO A 1 112 ? 2.447 9.063 1.727 1.00 96.88 112 PRO A C 1
ATOM 835 O O . PRO A 1 112 ? 3.171 8.715 0.799 1.00 96.88 112 PRO A O 1
ATOM 838 N N . ASP A 1 113 ? 2.810 10.011 2.598 1.00 97.19 113 ASP A N 1
ATOM 839 C CA . ASP A 1 113 ? 4.092 10.719 2.508 1.00 97.19 113 ASP A CA 1
ATOM 840 C C . ASP A 1 113 ? 5.227 9.971 3.226 1.00 97.19 113 ASP A C 1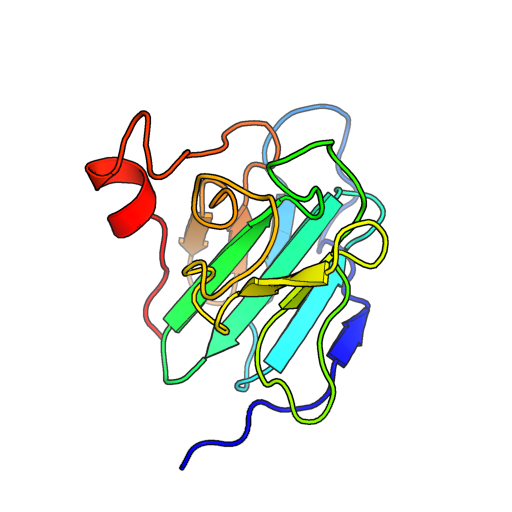
ATOM 842 O O . ASP A 1 113 ? 6.382 10.398 3.175 1.00 97.19 113 ASP A O 1
ATOM 846 N N . ILE A 1 114 ? 4.914 8.856 3.898 1.00 97.94 114 ILE A N 1
ATOM 847 C CA . ILE A 1 114 ? 5.874 8.041 4.644 1.00 97.94 114 ILE A CA 1
ATOM 848 C C . ILE A 1 114 ? 5.835 6.613 4.099 1.00 97.94 114 ILE A C 1
ATOM 850 O O . ILE A 1 114 ? 5.088 5.754 4.571 1.00 97.94 114 ILE A O 1
ATOM 854 N N . ALA A 1 115 ? 6.669 6.372 3.090 1.00 98.25 115 ALA A N 1
ATOM 855 C CA . ALA A 1 115 ? 6.893 5.060 2.502 1.00 98.25 115 ALA A CA 1
ATOM 856 C C . ALA A 1 115 ? 8.097 4.356 3.146 1.00 98.25 115 ALA A C 1
ATOM 858 O O . ALA A 1 115 ? 9.137 4.961 3.411 1.00 98.25 115 ALA A O 1
ATOM 859 N N . PHE A 1 116 ? 7.968 3.050 3.351 1.00 98.69 116 PHE A N 1
ATOM 860 C CA . PHE A 1 116 ? 9.047 2.156 3.739 1.00 98.69 116 PHE A CA 1
ATOM 861 C C . PHE A 1 116 ? 9.406 1.267 2.555 1.00 98.69 116 PHE A C 1
ATOM 863 O O . PHE A 1 116 ? 8.553 0.576 1.988 1.00 98.69 116 PHE A O 1
ATOM 870 N N . GLU A 1 117 ? 10.683 1.274 2.198 1.00 98.62 117 GLU A N 1
ATOM 871 C CA . GLU A 1 117 ? 11.245 0.494 1.101 1.00 98.62 117 GLU A CA 1
ATOM 872 C C . GLU A 1 117 ? 11.938 -0.751 1.662 1.00 98.62 117 GLU A C 1
ATOM 874 O O . GLU A 1 117 ? 12.688 -0.665 2.634 1.00 98.62 117 GLU A O 1
ATOM 879 N N . SER A 1 118 ? 11.697 -1.924 1.072 1.00 98.56 118 SER A N 1
ATOM 880 C CA . SER A 1 118 ? 12.197 -3.189 1.632 1.00 98.56 118 SER A CA 1
ATOM 881 C C . SER A 1 118 ? 13.717 -3.366 1.565 1.00 98.56 118 SER A C 1
ATOM 883 O O . SER A 1 118 ? 14.256 -4.204 2.278 1.00 98.56 118 SER A O 1
ATOM 885 N N . ASP A 1 119 ? 14.393 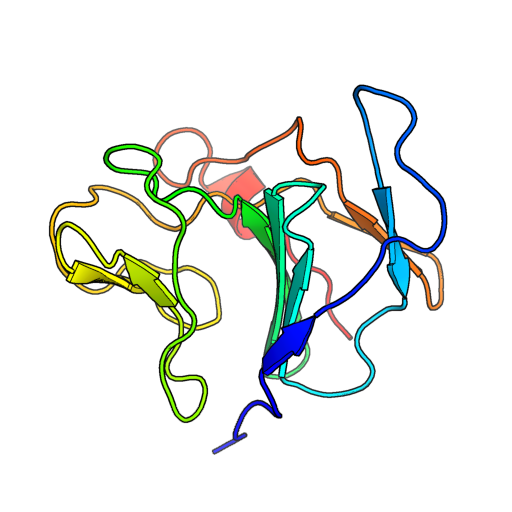-2.649 0.674 1.00 98.06 119 ASP A N 1
ATOM 886 C CA . ASP A 1 119 ? 15.849 -2.654 0.489 1.00 98.06 119 ASP A CA 1
ATOM 887 C C . ASP A 1 119 ? 16.562 -1.526 1.253 1.00 98.06 119 ASP A C 1
ATOM 889 O O . ASP A 1 119 ? 17.755 -1.652 1.520 1.00 98.06 119 ASP A O 1
ATOM 893 N N . THR A 1 120 ? 15.838 -0.480 1.665 1.00 98.38 120 THR A N 1
ATOM 894 C CA . THR A 1 120 ? 16.368 0.615 2.496 1.00 98.38 120 THR A CA 1
ATOM 895 C C . THR A 1 120 ? 16.099 0.395 3.992 1.00 98.38 120 THR A C 1
ATOM 897 O O . THR A 1 120 ? 16.998 0.564 4.813 1.00 98.38 120 THR A O 1
ATOM 900 N N . ASP A 1 121 ? 14.876 0.005 4.373 1.00 97.94 121 ASP A N 1
ATOM 901 C CA . ASP A 1 121 ? 14.468 -0.208 5.773 1.00 97.94 121 ASP A CA 1
ATOM 902 C C . ASP A 1 121 ? 13.558 -1.450 5.905 1.00 97.94 121 ASP A C 1
ATOM 904 O O . ASP A 1 121 ? 12.334 -1.342 6.072 1.00 97.94 121 ASP A O 1
ATOM 908 N N . PRO A 1 122 ? 14.134 -2.667 5.827 1.00 97.94 122 PRO A N 1
ATOM 909 C CA . PRO A 1 122 ? 13.369 -3.913 5.885 1.00 97.94 122 PRO A CA 1
ATOM 910 C C . PRO A 1 122 ? 12.621 -4.097 7.211 1.00 97.94 122 PRO A C 1
ATOM 912 O O . PRO A 1 122 ? 11.577 -4.751 7.237 1.00 97.94 122 PRO A O 1
ATOM 915 N N . ALA A 1 123 ? 13.124 -3.517 8.306 1.00 98.50 123 ALA A N 1
ATOM 916 C CA . ALA A 1 123 ? 12.494 -3.605 9.617 1.00 98.50 123 ALA A CA 1
ATOM 917 C C . ALA A 1 123 ? 11.184 -2.806 9.655 1.00 98.50 123 ALA A C 1
ATOM 919 O O . ALA A 1 123 ? 10.144 -3.362 10.019 1.00 98.50 123 ALA A O 1
ATOM 920 N N . LYS A 1 124 ? 11.195 -1.537 9.219 1.00 98.44 124 LYS A N 1
ATOM 921 C CA . LYS A 1 124 ? 9.958 -0.747 9.128 1.00 98.44 124 LYS A CA 1
A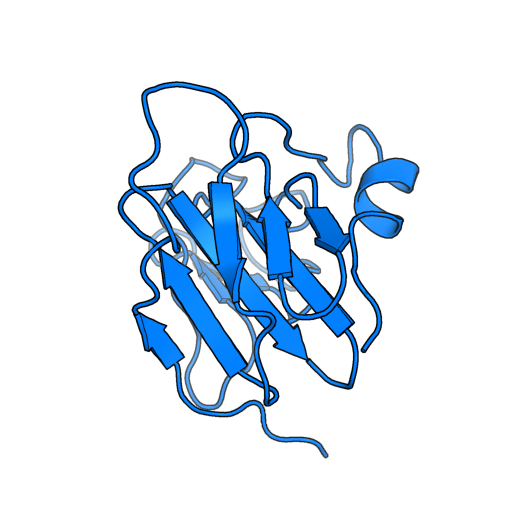TOM 922 C C . LYS A 1 124 ? 9.011 -1.284 8.062 1.00 98.44 124 LYS A C 1
ATOM 924 O O . LYS A 1 124 ? 7.809 -1.343 8.308 1.00 98.44 124 LYS A O 1
ATOM 929 N N . TRP A 1 125 ? 9.533 -1.754 6.927 1.00 98.69 125 TRP A N 1
ATOM 930 C CA . TRP A 1 125 ? 8.716 -2.422 5.911 1.00 98.69 125 TRP A CA 1
ATOM 931 C C . TRP A 1 125 ? 7.989 -3.643 6.497 1.00 98.69 125 TRP A C 1
ATOM 933 O O . TRP A 1 125 ? 6.773 -3.780 6.356 1.00 98.69 125 TRP A O 1
ATOM 943 N N . GLY A 1 126 ? 8.703 -4.508 7.221 1.00 98.44 126 GLY A N 1
ATOM 944 C CA . GLY A 1 126 ? 8.122 -5.679 7.881 1.00 98.44 126 GLY A CA 1
ATOM 945 C C . GLY A 1 126 ? 7.075 -5.322 8.941 1.00 98.44 126 GLY A C 1
ATOM 946 O O . GLY A 1 126 ? 6.059 -6.009 9.037 1.00 98.44 126 GLY A O 1
ATOM 947 N N . ALA A 1 127 ? 7.290 -4.234 9.686 1.00 98.38 127 ALA A N 1
ATOM 948 C CA . ALA A 1 127 ? 6.401 -3.770 10.752 1.00 98.38 127 ALA A CA 1
ATOM 949 C C . ALA A 1 127 ? 5.159 -3.001 10.262 1.00 98.38 127 ALA A C 1
ATOM 951 O O . ALA A 1 127 ? 4.189 -2.888 11.009 1.00 98.38 127 ALA A O 1
ATOM 952 N N . ALA A 1 128 ? 5.161 -2.481 9.030 1.00 98.62 128 ALA A N 1
ATOM 953 C CA . ALA A 1 128 ? 4.048 -1.729 8.445 1.00 98.62 128 ALA A CA 1
ATOM 954 C C . ALA A 1 128 ? 2.888 -2.645 8.016 1.00 98.62 128 ALA A C 1
ATOM 956 O O . ALA A 1 128 ? 2.632 -2.876 6.832 1.00 98.62 128 ALA A O 1
ATOM 957 N N . VAL A 1 129 ? 2.209 -3.204 9.015 1.00 98.50 129 VAL A N 1
ATOM 958 C CA . VAL A 1 129 ? 1.071 -4.112 8.889 1.00 98.50 129 VAL A CA 1
ATOM 959 C C . VAL A 1 129 ? 0.164 -3.964 10.109 1.00 98.50 129 VAL A C 1
ATOM 961 O O . VAL A 1 129 ? 0.629 -3.825 11.239 1.00 98.50 129 VAL A O 1
ATOM 964 N N . VAL A 1 130 ? -1.146 -4.025 9.894 1.00 98.19 130 VAL A N 1
ATOM 965 C CA . VAL A 1 130 ? -2.150 -4.074 10.963 1.00 98.19 130 VAL A CA 1
ATOM 966 C C . VAL A 1 130 ? -2.744 -5.476 11.023 1.00 98.19 130 VAL A C 1
ATOM 968 O O . VAL A 1 130 ? -3.234 -5.977 10.018 1.00 98.19 130 VAL A O 1
ATOM 971 N N . LYS A 1 131 ? -2.748 -6.101 12.201 1.00 96.31 131 LYS A N 1
ATOM 972 C CA . LYS A 1 131 ? -3.415 -7.395 12.422 1.00 96.31 131 LYS A CA 1
ATOM 973 C C . LYS A 1 131 ? -4.883 -7.189 12.814 1.00 96.31 131 LYS A C 1
ATOM 975 O O . LYS A 1 131 ? -5.202 -6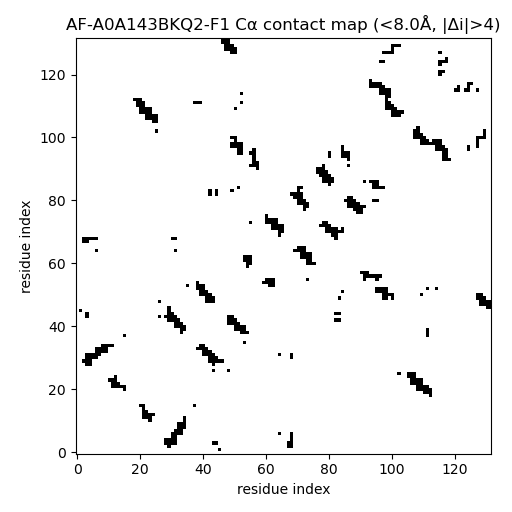.234 13.536 1.00 96.31 131 LYS A O 1
ATOM 980 N N . VAL A 1 132 ? -5.771 -8.055 12.325 1.00 90.44 132 VAL A N 1
ATOM 981 C CA . VAL A 1 132 ? -7.232 -7.976 12.517 1.00 90.44 132 VAL A CA 1
ATOM 982 C C . VAL A 1 132 ? -7.860 -9.290 12.930 1.00 90.44 132 VAL A C 1
ATOM 984 O O . VAL A 1 132 ? -7.378 -10.353 12.487 1.00 90.44 132 VAL A O 1
#

InterPro domains:
  IPR017941 Rieske [2Fe-2S] iron-sulphur domain [PF00355] (38-95)
  IPR017941 Rieske [2Fe-2S] iron-sulphur domain [PS51296] (23-110)
  IPR036922 Rieske [2Fe-2S] iron-sulphur domain superfamily [G3DSA:2.102.10.10] (10-111)
  IPR036922 Rieske [2Fe-2S] iron-sulphur domain superfamily [SSF50022] (35-110)

Nearest PDB structures (foldseek):
  8hn2-assembly1_B  TM=6.763E-01  e=6.877E-05  Chlorobaculum tepidum
  5cxm-assembly2_D  TM=7.298E-01  e=1.609E-04  Synechocystis sp. PCC 6803 substr. Kazusa
  4h44-assembly1_D  TM=7.892E-01  e=1.840E-03  Nostoc sp. PCC 7120 = FACHB-418
  9es7-assembly1_D  TM=7.666E-01  e=4.067E-03  Spinacia oleracea
  4h0l-assembly1_D-2  TM=7.647E-01  e=8.992E-03  Mastigocladus laminosus

pLDDT: mean 92.75, std 11.03, range [39.69, 98.81]

Secondary structure (DSSP, 8-state):
------EEE---SS---SSS-EEEEPPSSSEEEEETTT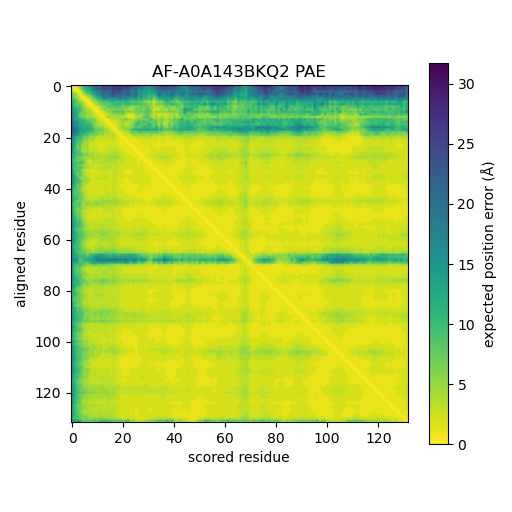TEEEEEETTEEEEEESB-TTT-PBPEEPGGG--EE-TTT--EE-TT--EEESS-SSPPPEEEEEEETTEEEEEEEEEE-TTT-HHHHHH--EE-

Sequence (132 aa):
MSLLGPVQSVAALEPRKGRGAVKYALPATDGVSIDAANEVILCRNAGEVYAFALSCPHQNTALKVMSKNAGFQCPRHKSKYLPNGTFVSGRATRNMDRLQITRDGATITVDPDIAFESDTDPAKWGAAVVKV